Protein AF-A0A3L7P3W9-F1 (afdb_monomer)

Mean predicted aligned error: 15.4 Å

Foldseek 3Di:
DDDDDDDDDDDDDDDDDDPDDPPPPPPDPPPPDDPDCPLPLPQKDWDFDAAPDFTKIFIARPVPRDTDDMDRPDDRPQRQIKDWDWADDPPPSYTWIWIFRNDDDTDIDIDDRVGD

pLDDT: mean 74.89, std 23.62, range [31.09, 97.88]

Nearest PDB structures (foldseek):
  5ffo-assembly1_E  TM=6.316E-01  e=1.809E-01  Homo sapiens
  6msu-assembly1_A  TM=5.742E-01  e=1.120E-01  Homo sapiens
  8xfo-assembly1_A  TM=6.277E-01  e=4.441E-01  Homo sapiens
  5neu-assembly1_A  TM=6.089E-01  e=5.314E-01  Homo sapiens
  4um9-assembly2_A  TM=5.752E-01  e=3.495E-01  Homo sapiens

Secondary structure (DSSP, 8-state):
---------------SS---------------------S----EEEEEPPTTS---EEEEETTT--EEEEE--S-TT--S-EEEEEE-SSSSSS-EEEEEESSSS--EEEE-SS--

Structure (mmCIF, N/CA/C/O backbone):
data_AF-A0A3L7P3W9-F1
#
_entry.id   AF-A0A3L7P3W9-F1
#
loop_
_atom_site.group_PDB
_atom_site.id
_atom_site.type_symbol
_atom_site.label_atom_id
_atom_site.label_alt_id
_atom_site.label_comp_id
_atom_site.label_asym_id
_atom_site.label_entity_id
_atom_site.label_seq_id
_atom_site.pdbx_PDB_ins_code
_atom_site.Cartn_x
_atom_site.Cartn_y
_atom_site.Cartn_z
_atom_site.occupancy
_atom_site.B_iso_or_equiv
_atom_site.auth_seq_id
_atom_site.auth_comp_id
_atom_site.auth_asym_id
_atom_site.auth_atom_id
_atom_site.pdbx_PDB_model_num
ATOM 1 N N . MET A 1 1 ? -33.757 65.147 46.622 1.00 36.03 1 MET A N 1
ATOM 2 C CA . MET A 1 1 ? -32.930 66.225 46.034 1.00 36.03 1 MET A CA 1
ATOM 3 C C . MET A 1 1 ? -31.482 65.942 46.429 1.00 36.03 1 MET A C 1
ATOM 5 O O . MET A 1 1 ? -31.275 65.549 47.567 1.00 36.03 1 MET A O 1
ATOM 9 N N . PHE A 1 2 ? -30.537 65.996 45.485 1.00 36.47 2 PHE A N 1
ATOM 10 C CA . PHE A 1 2 ? -29.104 65.648 45.658 1.00 36.47 2 PHE A CA 1
ATOM 11 C C . PHE A 1 2 ? -28.330 66.753 46.430 1.00 36.47 2 PHE A C 1
ATOM 13 O O . PHE A 1 2 ? -28.942 67.807 46.625 1.00 36.47 2 PHE A O 1
ATOM 20 N N . PRO A 1 3 ? -27.027 66.620 46.811 1.00 49.59 3 PRO A N 1
ATOM 21 C CA . PRO A 1 3 ? -26.007 65.577 46.538 1.00 49.59 3 PRO A CA 1
ATOM 22 C C . PRO A 1 3 ? -25.369 65.036 47.869 1.00 49.59 3 PRO A C 1
ATOM 24 O O . PRO A 1 3 ? -26.129 64.891 48.816 1.00 49.59 3 PRO A O 1
ATOM 27 N N . SER A 1 4 ? -24.090 64.649 48.094 1.00 33.47 4 SER A N 1
ATOM 28 C CA . SER A 1 4 ? -22.827 64.570 47.308 1.00 33.47 4 SER A CA 1
ATOM 29 C C . SER A 1 4 ? -21.752 63.636 47.930 1.00 33.47 4 SER A C 1
ATOM 31 O O . SER A 1 4 ? -21.360 63.854 49.067 1.00 33.47 4 SER A O 1
ATOM 33 N N . LEU A 1 5 ? -21.186 62.738 47.103 1.00 33.78 5 LEU A N 1
ATOM 34 C CA . LEU A 1 5 ? -19.745 62.439 46.868 1.00 33.78 5 LEU A CA 1
ATOM 35 C C . LEU A 1 5 ? -18.707 62.153 48.004 1.00 33.78 5 LEU A C 1
ATOM 37 O O . LEU A 1 5 ? -18.602 62.881 48.980 1.00 33.78 5 LEU A O 1
ATOM 41 N N . ARG A 1 6 ? -17.743 61.268 47.643 1.00 34.25 6 ARG A N 1
ATOM 42 C CA . ARG A 1 6 ? -16.384 60.984 48.215 1.00 34.25 6 ARG A CA 1
ATOM 43 C C . ARG A 1 6 ? -16.361 60.164 49.524 1.00 34.25 6 ARG A C 1
ATOM 45 O O . ARG A 1 6 ? -16.843 60.634 50.534 1.00 34.25 6 ARG A O 1
ATOM 52 N N . GLY A 1 7 ? -15.755 58.981 49.642 1.00 31.09 7 GLY A N 1
ATOM 53 C CA . GLY A 1 7 ? -14.652 58.327 48.929 1.00 31.09 7 GLY A CA 1
ATOM 54 C C . GLY A 1 7 ? -13.877 57.428 49.927 1.00 31.09 7 GLY A C 1
ATOM 55 O O . GLY A 1 7 ? -14.395 57.120 50.994 1.00 31.09 7 GLY A O 1
ATOM 56 N N . LEU A 1 8 ? -12.616 57.118 49.605 1.00 33.81 8 LEU A N 1
ATOM 57 C CA . LEU A 1 8 ? -11.586 56.464 50.439 1.00 33.81 8 LEU A CA 1
ATOM 58 C C . LEU A 1 8 ? -11.595 54.919 50.581 1.00 33.81 8 LEU A C 1
ATOM 60 O O . LEU A 1 8 ? -12.525 54.281 51.057 1.00 33.81 8 LEU A O 1
ATOM 64 N N . TYR A 1 9 ? -10.450 54.368 50.173 1.00 33.66 9 TYR A N 1
ATOM 65 C CA . TYR A 1 9 ? -9.959 52.996 50.271 1.00 33.66 9 TYR A CA 1
ATOM 66 C C . TYR A 1 9 ? -10.176 52.304 51.626 1.00 33.66 9 TYR A C 1
ATOM 68 O O . TYR A 1 9 ? -9.873 52.877 52.670 1.00 33.66 9 TYR A O 1
ATOM 76 N N . ILE A 1 10 ? -10.520 51.012 51.584 1.00 36.00 10 ILE A N 1
ATOM 77 C CA . ILE A 1 10 ? -10.363 50.085 52.714 1.00 36.00 10 ILE A CA 1
ATOM 78 C C . ILE A 1 10 ? -9.235 49.098 52.379 1.00 36.00 10 ILE A C 1
ATOM 80 O O . ILE A 1 10 ? -9.446 48.094 51.705 1.00 36.00 10 ILE A O 1
ATOM 84 N N . TRP A 1 11 ? -8.036 49.404 52.874 1.00 31.30 11 TRP A N 1
ATOM 85 C CA . TRP A 1 11 ? -6.924 48.464 53.030 1.00 31.30 11 TRP A CA 1
ATOM 86 C C . TRP A 1 11 ? -6.496 48.483 54.500 1.00 31.30 11 TRP A C 1
ATOM 88 O O . TRP A 1 11 ? -5.817 49.421 54.907 1.00 31.30 11 TRP A O 1
ATOM 98 N N . ASP A 1 12 ? -6.841 47.454 55.278 1.00 33.59 12 ASP A N 1
ATOM 99 C CA . ASP A 1 12 ? -6.005 47.003 56.402 1.00 33.59 12 ASP A CA 1
ATOM 100 C C . ASP A 1 12 ? -6.347 45.549 56.811 1.00 33.59 12 ASP A C 1
ATOM 102 O O . ASP A 1 12 ? -7.414 45.031 56.483 1.00 33.59 12 ASP A O 1
ATOM 106 N N . ARG A 1 13 ? -5.438 44.916 57.564 1.00 38.00 13 ARG A N 1
ATOM 107 C CA . ARG A 1 13 ? -5.572 43.641 58.301 1.00 38.00 13 ARG A CA 1
ATOM 108 C C . ARG A 1 13 ? -5.754 42.362 57.478 1.00 38.00 13 ARG A C 1
ATOM 110 O O . ARG A 1 13 ? -6.692 41.590 57.660 1.00 38.00 13 ARG A O 1
ATOM 117 N N . ILE A 1 14 ? -4.699 42.020 56.740 1.00 40.56 14 ILE A N 1
ATOM 118 C CA . ILE A 1 14 ? -4.298 40.609 56.616 1.00 40.56 14 ILE A CA 1
ATOM 119 C C . ILE A 1 14 ? -3.830 40.118 58.002 1.00 40.56 14 ILE A C 1
ATOM 121 O O . ILE A 1 14 ? -2.993 40.785 58.606 1.00 40.56 14 ILE A O 1
ATOM 125 N N . LEU A 1 15 ? -4.335 38.963 58.469 1.00 39.66 15 LEU A N 1
ATOM 126 C CA . LEU A 1 15 ? -3.611 37.855 59.146 1.00 39.66 15 LEU A CA 1
ATOM 127 C C . LEU A 1 15 ? -4.522 37.040 60.093 1.00 39.66 15 LEU A C 1
ATOM 129 O O . LEU A 1 15 ? -4.595 37.309 61.289 1.00 39.66 15 LEU A O 1
ATOM 133 N N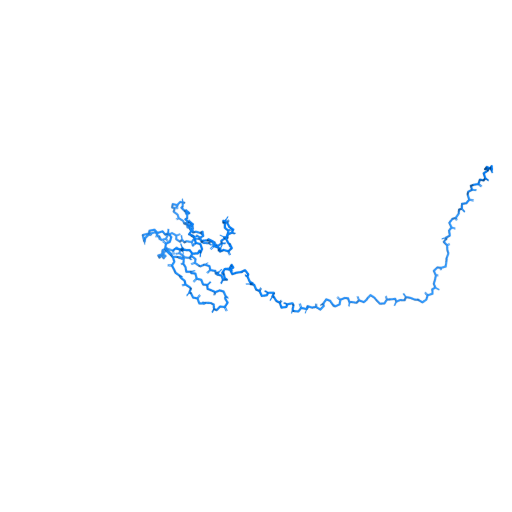 . ALA A 1 16 ? -5.115 35.955 59.584 1.00 36.50 16 ALA A N 1
ATOM 134 C CA . ALA A 1 16 ? -5.549 34.816 60.399 1.00 36.50 16 ALA A CA 1
ATOM 135 C C . ALA A 1 16 ? -5.516 33.510 59.577 1.00 36.50 16 ALA A C 1
ATOM 137 O O . ALA A 1 16 ? -5.921 33.496 58.421 1.00 36.50 16 ALA A O 1
ATOM 138 N N . ALA A 1 17 ? -4.987 32.443 60.190 1.00 44.38 17 ALA A N 1
ATOM 139 C CA . ALA A 1 17 ? -5.043 31.019 59.818 1.00 44.38 17 ALA A CA 1
ATOM 140 C C . ALA A 1 17 ? -5.435 30.625 58.367 1.00 44.38 17 ALA A C 1
ATOM 142 O O . ALA A 1 17 ? -6.613 30.561 58.031 1.00 44.38 17 ALA A O 1
ATOM 143 N N . GLY A 1 18 ? -4.461 30.199 57.543 1.00 40.66 18 GLY A N 1
ATOM 144 C CA . GLY A 1 18 ? -4.794 29.658 56.215 1.00 40.66 18 GLY A CA 1
ATOM 145 C C . GLY A 1 18 ? -3.650 29.242 55.284 1.00 40.66 18 GLY A C 1
ATOM 146 O O . GLY A 1 18 ? -3.729 29.524 54.092 1.00 40.66 18 GLY A O 1
ATOM 147 N N . ARG A 1 19 ? -2.589 28.555 55.751 1.00 50.09 19 ARG A N 1
ATOM 148 C CA . ARG A 1 19 ? -1.622 27.921 54.818 1.00 50.09 19 ARG A CA 1
ATOM 149 C C . ARG A 1 19 ? -2.218 26.655 54.191 1.00 50.09 19 ARG A C 1
ATOM 151 O O . ARG A 1 19 ? -1.842 25.535 54.538 1.00 50.09 19 ARG A O 1
ATOM 158 N N . GLY A 1 20 ? -3.147 26.853 53.257 1.00 41.41 20 GLY A N 1
ATOM 159 C CA . GLY A 1 20 ? -3.620 25.805 52.361 1.00 41.41 20 GLY A CA 1
ATOM 160 C C . GLY A 1 20 ? -2.435 25.210 51.606 1.00 41.41 20 GLY A C 1
ATOM 161 O O . GLY A 1 20 ? -1.752 25.906 50.856 1.00 41.41 20 GLY A O 1
ATOM 162 N N . ARG A 1 21 ? -2.157 23.922 51.830 1.00 43.72 21 ARG A N 1
ATOM 163 C CA . ARG A 1 21 ? -1.216 23.182 50.984 1.00 43.72 21 ARG A CA 1
ATOM 164 C C . ARG A 1 21 ? -1.812 23.155 49.574 1.00 43.72 21 ARG A C 1
ATOM 166 O O . ARG A 1 21 ? -2.988 22.802 49.475 1.00 43.72 21 ARG A O 1
ATOM 173 N N . PRO A 1 22 ? -1.057 23.459 48.502 1.00 46.66 22 PRO A N 1
ATOM 174 C CA . PRO A 1 22 ? -1.533 23.165 47.160 1.00 46.66 22 PRO A CA 1
ATOM 175 C C . PRO A 1 22 ? -1.755 21.654 47.088 1.00 46.66 22 PRO A C 1
ATOM 17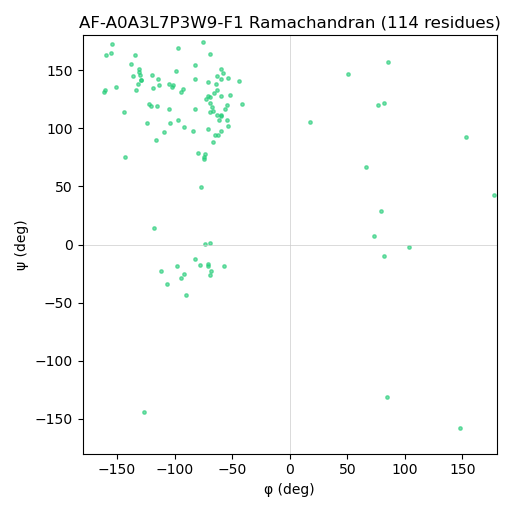7 O O . PRO A 1 22 ? -0.809 20.866 47.196 1.00 46.66 22 PRO A O 1
ATOM 180 N N . SER A 1 23 ? -3.016 21.245 46.987 1.00 54.97 23 SER A N 1
ATOM 181 C CA . SER A 1 23 ? -3.382 19.856 46.763 1.00 54.97 23 SER A CA 1
ATOM 182 C C . SER A 1 23 ? -2.774 19.452 45.429 1.00 54.97 23 SER A C 1
ATOM 184 O O . SER A 1 23 ? -3.231 19.886 44.374 1.00 54.97 23 SER A O 1
ATOM 186 N N . ARG A 1 24 ? -1.710 18.636 45.470 1.00 52.81 24 ARG A N 1
ATOM 187 C CA . ARG A 1 24 ? -1.204 17.971 44.269 1.00 52.81 24 ARG A CA 1
ATOM 188 C C . ARG A 1 24 ? -2.379 17.217 43.667 1.00 52.81 24 ARG A C 1
ATOM 190 O O . ARG A 1 24 ? -2.799 16.199 44.218 1.00 52.81 24 ARG A O 1
ATOM 197 N N . VAL A 1 25 ? -2.889 17.724 42.548 1.00 59.53 25 VAL A N 1
ATOM 198 C CA . VAL A 1 25 ? -3.766 16.968 41.666 1.00 59.53 25 VAL A CA 1
ATOM 199 C C . VAL A 1 25 ? -2.893 15.861 41.099 1.00 59.53 25 VAL A C 1
ATOM 201 O O . VAL A 1 25 ? -2.226 16.018 40.081 1.00 59.53 25 VAL A O 1
ATOM 204 N N . PHE A 1 26 ? -2.840 14.746 41.825 1.00 57.09 26 PHE A N 1
ATOM 205 C CA . PHE A 1 26 ? -2.457 13.477 41.245 1.00 57.09 26 PHE A CA 1
ATOM 206 C C . PHE A 1 26 ? -3.517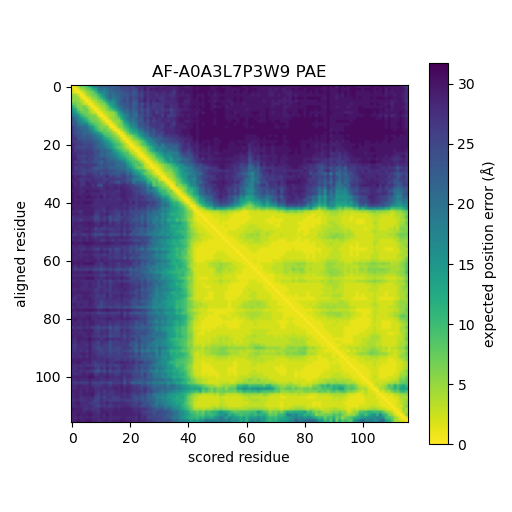 13.182 40.194 1.00 57.09 26 PHE A C 1
ATOM 208 O O . PHE A 1 26 ? -4.586 12.663 40.517 1.00 57.09 26 PHE A O 1
ATOM 215 N N . ALA A 1 27 ? -3.222 13.564 38.951 1.00 58.44 27 ALA A N 1
ATOM 216 C CA . ALA A 1 27 ? -3.888 13.010 37.794 1.00 58.44 27 ALA A CA 1
ATOM 217 C C . ALA A 1 27 ? -3.738 11.494 37.917 1.00 58.44 27 ALA A C 1
ATOM 219 O O . ALA A 1 27 ? -2.654 10.944 37.723 1.00 58.44 27 ALA A O 1
ATOM 220 N N . ARG A 1 28 ? -4.808 10.832 38.358 1.00 55.66 28 ARG A N 1
ATOM 221 C CA . ARG A 1 28 ? -4.904 9.385 38.265 1.00 55.66 28 ARG A CA 1
ATOM 222 C C . ARG A 1 28 ? -5.008 9.104 36.770 1.00 55.66 28 ARG A C 1
ATOM 224 O O . ARG A 1 28 ? -5.975 9.589 36.183 1.00 55.66 28 ARG A O 1
ATOM 231 N N . PRO A 1 29 ? -4.065 8.375 36.149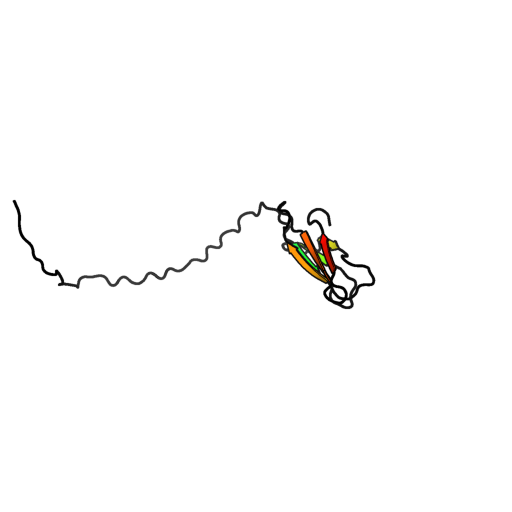 1.00 52.25 29 PRO A N 1
ATOM 232 C CA . PRO A 1 29 ? -4.334 7.791 34.850 1.00 52.25 29 PRO A CA 1
ATOM 233 C C . PRO A 1 29 ? -5.439 6.761 35.081 1.00 52.25 29 PRO A C 1
A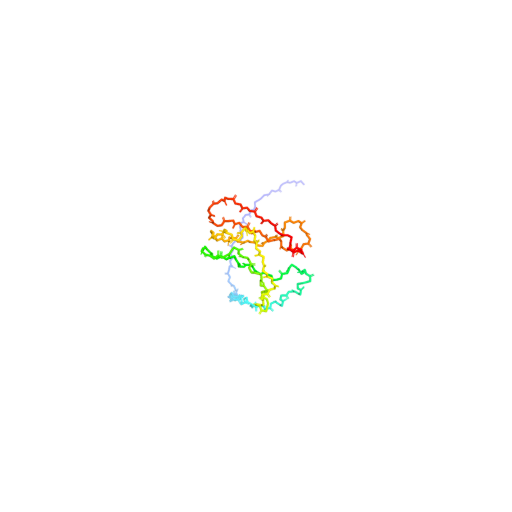TOM 235 O O . PRO A 1 29 ? -5.187 5.646 35.539 1.00 52.25 29 PRO A O 1
ATOM 238 N N . ILE A 1 30 ? -6.685 7.184 34.879 1.00 62.81 30 ILE A N 1
ATOM 239 C CA . ILE A 1 30 ? -7.798 6.255 34.768 1.00 62.81 30 ILE A CA 1
ATOM 240 C C . ILE A 1 30 ? -7.558 5.549 33.442 1.00 62.81 30 ILE A C 1
ATOM 242 O O . ILE A 1 30 ? -7.383 6.191 32.408 1.00 62.81 30 ILE A O 1
ATOM 246 N N . LEU A 1 31 ? -7.446 4.227 33.503 1.00 43.81 31 LEU A N 1
ATOM 247 C CA . LEU A 1 31 ? -7.348 3.411 32.308 1.00 43.81 31 LEU A CA 1
ATOM 248 C C . LEU A 1 31 ? -8.774 3.274 31.776 1.00 43.81 31 LEU A C 1
ATOM 250 O O . LEU A 1 31 ? -9.460 2.291 32.061 1.00 43.81 31 LEU A O 1
ATOM 254 N N . ASP A 1 32 ? -9.235 4.326 31.098 1.00 54.44 32 ASP A N 1
ATOM 255 C CA . ASP A 1 32 ? -10.517 4.319 30.411 1.00 54.44 32 ASP A CA 1
ATOM 256 C C . ASP A 1 32 ? -10.510 3.122 29.461 1.00 54.44 32 ASP A C 1
ATOM 258 O O . ASP A 1 32 ? -9.625 2.978 28.610 1.00 54.44 32 ASP A O 1
ATOM 262 N N . ARG A 1 33 ? -11.462 2.204 29.659 1.00 62.06 33 ARG A N 1
ATOM 263 C CA . ARG A 1 33 ? -11.654 1.094 28.731 1.00 62.06 33 ARG A CA 1
ATOM 264 C C . ARG A 1 33 ? -12.047 1.732 27.406 1.00 62.06 33 ARG A C 1
ATOM 266 O O . ARG A 1 33 ? -13.146 2.272 27.323 1.00 62.06 33 ARG A O 1
ATOM 273 N N . LEU A 1 34 ? -11.151 1.644 26.419 1.00 53.31 34 LEU A N 1
ATOM 274 C CA . LEU A 1 34 ? -11.423 2.009 25.031 1.00 53.31 34 LEU A CA 1
ATOM 275 C C . LEU A 1 34 ? -12.813 1.497 24.658 1.00 53.31 34 LEU A C 1
ATOM 277 O O . LEU A 1 34 ? -13.093 0.304 24.808 1.00 53.31 34 LEU A O 1
ATOM 281 N N . GLU A 1 35 ? -13.682 2.426 24.270 1.00 52.41 35 GLU A N 1
ATOM 282 C CA . GLU A 1 35 ? -15.073 2.119 23.976 1.00 52.41 35 GLU A CA 1
ATOM 283 C C . GLU A 1 35 ? -15.136 1.088 22.847 1.00 52.41 35 GLU A C 1
ATOM 285 O O . GLU A 1 35 ? -14.304 1.089 21.935 1.00 52.41 35 GLU A O 1
ATOM 290 N N . GLU A 1 36 ? -16.091 0.164 22.944 1.00 51.38 36 GLU A N 1
ATOM 291 C CA . GLU A 1 36 ? -16.227 -0.934 21.992 1.00 51.38 36 GLU A CA 1
ATOM 292 C C . GLU A 1 36 ? -16.442 -0.338 20.594 1.00 51.38 36 GLU A C 1
ATOM 294 O O . GLU A 1 36 ? -17.452 0.319 20.338 1.00 51.38 36 GLU A O 1
ATOM 299 N N . ARG A 1 37 ? -15.446 -0.484 19.707 1.00 47.56 37 ARG A N 1
ATOM 300 C CA . ARG A 1 37 ? -15.437 0.156 18.385 1.00 47.56 37 ARG A CA 1
ATOM 301 C C . ARG A 1 37 ? -16.428 -0.535 17.447 1.00 47.56 37 ARG A C 1
ATOM 303 O O . ARG A 1 37 ? -16.052 -1.270 16.542 1.00 47.56 37 ARG A O 1
ATOM 310 N N . LEU A 1 38 ? -17.706 -0.218 17.633 1.00 45.38 38 LEU A N 1
ATOM 311 C CA . LEU A 1 38 ? -18.817 -0.641 16.777 1.00 45.38 38 LEU A CA 1
ATOM 312 C C . LEU A 1 38 ? -18.804 0.021 15.381 1.00 45.38 38 LEU A C 1
ATOM 314 O O . LEU A 1 38 ? -19.681 -0.257 14.570 1.00 45.38 38 LEU A O 1
ATOM 318 N N . SER A 1 39 ? -17.801 0.858 15.084 1.00 45.12 39 SER A N 1
ATOM 319 C CA . SER A 1 39 ? -17.394 1.225 13.723 1.00 45.12 39 SER A CA 1
ATOM 320 C C . SER A 1 39 ? -16.300 0.259 13.237 1.00 45.12 39 SER A C 1
ATOM 322 O O . SER A 1 39 ? -15.126 0.461 13.597 1.00 45.12 39 SER A O 1
ATOM 324 N N . PRO A 1 40 ? -16.634 -0.750 12.405 1.00 48.94 40 PRO A N 1
ATOM 325 C CA . PRO A 1 40 ? -15.678 -1.685 11.822 1.00 48.94 40 PRO A CA 1
ATOM 326 C C . PRO A 1 40 ? -14.910 -1.052 10.650 1.00 48.94 40 PRO A C 1
ATOM 328 O O . PRO A 1 40 ? -14.764 -1.663 9.598 1.00 48.94 40 PRO A O 1
ATOM 331 N N . ALA A 1 41 ? -14.366 0.153 10.856 1.00 52.34 41 ALA A N 1
ATOM 332 C CA . ALA A 1 41 ? -13.216 0.609 10.088 1.00 52.34 41 ALA A CA 1
ATOM 333 C C . ALA A 1 41 ? -12.099 -0.392 10.370 1.00 52.34 41 ALA A C 1
ATOM 335 O O . ALA A 1 41 ? -11.512 -0.377 11.461 1.00 52.34 41 ALA A O 1
ATOM 336 N N . ALA A 1 42 ? -11.945 -1.342 9.445 1.00 56.97 42 ALA A N 1
ATOM 337 C CA . ALA A 1 42 ? -11.201 -2.569 9.659 1.00 56.97 42 ALA A CA 1
ATOM 338 C C . ALA A 1 42 ? -9.812 -2.229 10.199 1.00 56.97 42 ALA A C 1
ATOM 340 O O . ALA A 1 42 ? -9.129 -1.350 9.669 1.00 56.97 42 ALA A O 1
ATOM 341 N N . ASN A 1 43 ? -9.437 -2.878 11.302 1.00 77.62 43 ASN A N 1
ATOM 342 C CA . ASN A 1 43 ? -8.214 -2.586 12.038 1.00 77.62 43 ASN A CA 1
ATOM 343 C C . ASN A 1 43 ? -7.028 -3.145 11.238 1.00 77.62 43 ASN A C 1
ATOM 345 O O . ASN A 1 43 ? -6.513 -4.222 11.512 1.00 77.62 43 ASN A O 1
ATOM 349 N N . LEU A 1 44 ? -6.679 -2.446 10.159 1.00 86.12 44 LEU A N 1
ATOM 350 C CA . LEU A 1 44 ? -5.771 -2.901 9.119 1.00 86.12 44 LEU A CA 1
ATOM 351 C C . LEU A 1 44 ? -4.559 -1.983 9.013 1.00 86.12 44 LEU A C 1
ATOM 353 O O . LEU A 1 44 ? -4.654 -0.761 9.137 1.00 86.12 44 LEU A O 1
ATOM 357 N N . PHE A 1 45 ? -3.419 -2.579 8.688 1.00 92.12 45 PHE A N 1
ATOM 358 C CA . PHE A 1 45 ? -2.267 -1.860 8.164 1.00 92.12 45 PHE A CA 1
ATOM 359 C C . PHE A 1 45 ? -1.734 -2.555 6.910 1.00 92.12 45 PHE A C 1
ATOM 361 O O . PHE A 1 45 ? -1.824 -3.773 6.754 1.00 92.12 45 PHE A O 1
ATOM 368 N N . ALA A 1 46 ? -1.177 -1.760 6.000 1.00 95.12 46 ALA A N 1
ATOM 369 C CA . ALA A 1 46 ? -0.658 -2.226 4.723 1.00 95.12 46 ALA A CA 1
ATOM 370 C C . ALA A 1 46 ? 0.864 -2.049 4.661 1.00 95.12 46 ALA A C 1
ATOM 372 O O . ALA A 1 46 ? 1.390 -1.005 5.050 1.00 95.12 46 ALA A O 1
ATOM 373 N N . ILE A 1 47 ? 1.572 -3.050 4.134 1.00 97.25 47 ILE A N 1
ATOM 374 C CA . ILE A 1 47 ? 3.009 -2.969 3.841 1.00 97.25 47 ILE A CA 1
ATOM 375 C C . ILE A 1 47 ? 3.213 -3.089 2.332 1.00 97.25 47 ILE A C 1
ATOM 377 O O . ILE A 1 47 ? 2.886 -4.115 1.735 1.00 97.25 47 ILE A O 1
ATOM 381 N N . GLY A 1 48 ? 3.786 -2.048 1.728 1.00 97.25 48 GLY A N 1
ATOM 382 C CA . GLY A 1 48 ? 4.221 -2.052 0.333 1.00 97.25 48 GLY A CA 1
ATOM 383 C C . GLY A 1 48 ? 5.594 -2.707 0.154 1.00 97.25 48 GLY A C 1
ATOM 384 O O . GLY A 1 48 ? 6.496 -2.553 0.979 1.00 97.25 48 GLY A O 1
ATOM 385 N N . SER A 1 49 ? 5.764 -3.447 -0.939 1.00 97.88 49 SER A N 1
ATOM 386 C CA . SER A 1 49 ? 7.011 -4.128 -1.294 1.00 97.88 49 SER A CA 1
ATOM 387 C C . SER A 1 49 ? 8.169 -3.144 -1.556 1.00 97.88 49 SER A C 1
ATOM 389 O O . SER A 1 49 ? 7.965 -2.164 -2.285 1.00 97.88 49 SER A O 1
ATOM 391 N N . PRO A 1 50 ? 9.398 -3.423 -1.080 1.00 97.25 50 PRO A N 1
ATOM 392 C CA . PRO A 1 50 ? 10.566 -2.589 -1.356 1.00 97.25 50 PRO A CA 1
ATOM 393 C C . PRO A 1 50 ? 11.010 -2.673 -2.826 1.00 97.25 50 PRO A C 1
ATOM 395 O O . PRO A 1 50 ? 10.661 -3.601 -3.559 1.00 97.25 50 PRO A O 1
ATOM 398 N N . ALA A 1 51 ? 11.833 -1.712 -3.254 1.00 96.62 51 ALA A N 1
ATOM 399 C CA . ALA A 1 51 ? 12.448 -1.738 -4.579 1.00 96.62 51 ALA A CA 1
ATOM 400 C C . ALA A 1 51 ? 13.294 -3.012 -4.798 1.00 96.62 51 ALA A C 1
ATOM 402 O O . ALA A 1 51 ? 13.866 -3.573 -3.863 1.00 96.62 51 ALA A O 1
ATOM 403 N N . GLY A 1 52 ? 13.349 -3.485 -6.043 1.00 96.31 52 GLY A N 1
ATOM 404 C CA . GLY A 1 52 ? 13.958 -4.762 -6.430 1.00 96.31 52 GLY A CA 1
ATOM 405 C C . GLY A 1 52 ? 13.068 -5.996 -6.216 1.00 96.31 52 GLY A C 1
ATOM 406 O O . GLY A 1 52 ? 13.411 -7.066 -6.711 1.00 96.31 52 GLY A O 1
ATOM 407 N N . SER A 1 53 ? 11.924 -5.862 -5.535 1.00 96.31 53 SER A N 1
ATOM 408 C CA . SER A 1 53 ? 10.940 -6.943 -5.351 1.00 96.31 53 SER A CA 1
ATOM 409 C C . SER A 1 53 ? 9.794 -6.869 -6.367 1.00 96.31 53 SER A C 1
ATOM 411 O O . SER A 1 53 ? 9.629 -5.870 -7.066 1.00 96.31 53 SER A O 1
ATOM 413 N N . ALA A 1 54 ? 8.975 -7.925 -6.434 1.00 96.50 54 ALA A N 1
ATOM 414 C CA . ALA A 1 54 ? 7.687 -7.873 -7.128 1.00 96.50 54 ALA A CA 1
ATOM 415 C C . ALA A 1 54 ? 6.747 -6.854 -6.442 1.00 96.50 54 ALA A C 1
ATOM 417 O O . ALA A 1 54 ? 6.784 -6.757 -5.214 1.00 96.50 54 ALA A O 1
ATOM 418 N N . PRO A 1 55 ? 5.896 -6.129 -7.194 1.00 97.00 55 PRO A N 1
ATOM 419 C CA . PRO A 1 55 ? 5.155 -4.989 -6.667 1.00 97.00 55 PRO A CA 1
ATOM 420 C C . PRO A 1 55 ? 3.885 -5.456 -5.961 1.00 97.00 55 PRO A C 1
ATOM 422 O O . PRO A 1 55 ? 2.876 -5.745 -6.604 1.00 97.00 55 PRO A O 1
ATOM 425 N N . LEU A 1 56 ? 3.955 -5.567 -4.640 1.00 97.56 56 LEU A N 1
ATOM 426 C CA . LEU A 1 56 ? 2.920 -6.171 -3.804 1.00 97.56 56 LEU A CA 1
AT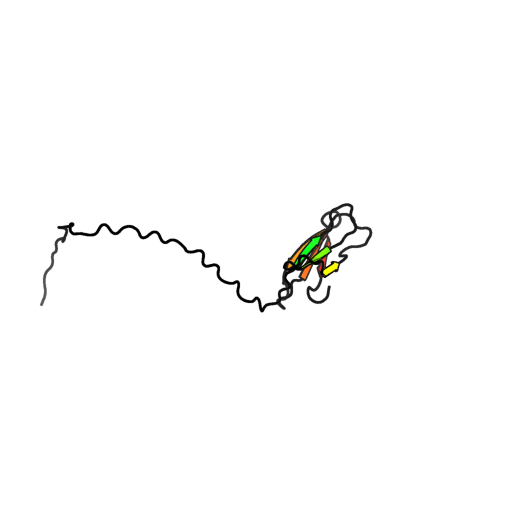OM 427 C C . LEU A 1 56 ? 2.577 -5.264 -2.623 1.00 97.56 56 LEU A C 1
ATOM 429 O O . LEU A 1 56 ? 3.428 -4.527 -2.123 1.00 97.56 56 LEU A O 1
ATOM 433 N N . ILE A 1 57 ? 1.334 -5.356 -2.165 1.00 97.44 57 ILE A N 1
ATOM 434 C CA . ILE A 1 57 ? 0.863 -4.810 -0.894 1.00 97.44 57 ILE A CA 1
ATOM 435 C C . ILE A 1 57 ? 0.327 -5.989 -0.091 1.00 97.44 57 ILE A C 1
ATOM 437 O O . ILE A 1 57 ? -0.609 -6.643 -0.540 1.00 97.44 57 ILE A O 1
ATOM 441 N N . SER A 1 58 ? 0.904 -6.268 1.076 1.00 96.00 58 SER A N 1
ATOM 442 C CA . SER A 1 58 ? 0.311 -7.204 2.040 1.00 96.00 58 SER A CA 1
ATOM 443 C C . SER A 1 58 ? -0.516 -6.427 3.057 1.00 96.00 58 SER A C 1
ATOM 445 O O . SER A 1 58 ? -0.025 -5.442 3.617 1.00 96.00 58 SER A O 1
ATOM 447 N N . LEU A 1 59 ? -1.746 -6.879 3.299 1.00 94.19 59 LEU A N 1
ATOM 448 C CA . LEU A 1 59 ? -2.648 -6.318 4.303 1.00 94.19 59 LEU A CA 1
ATOM 449 C C . LEU A 1 59 ? -2.656 -7.194 5.552 1.00 94.19 59 LEU A C 1
ATOM 451 O O . LEU A 1 59 ? -2.711 -8.420 5.448 1.00 94.19 59 LEU A O 1
ATOM 455 N N . PHE A 1 60 ? -2.624 -6.565 6.721 1.00 93.44 60 PHE A N 1
ATOM 456 C CA . PHE A 1 60 ? -2.545 -7.235 8.014 1.00 93.44 60 PHE A CA 1
ATOM 457 C C . PHE A 1 60 ? -3.585 -6.689 8.984 1.00 93.44 60 PHE A C 1
ATOM 459 O O . PHE A 1 60 ? -3.754 -5.477 9.093 1.00 93.44 60 PHE A O 1
ATOM 466 N N . ASP A 1 61 ? -4.216 -7.593 9.723 1.00 89.75 61 ASP A N 1
ATOM 467 C CA . ASP A 1 61 ? -5.043 -7.289 10.886 1.00 89.75 61 ASP A CA 1
ATOM 468 C C . ASP A 1 61 ? -4.145 -6.819 12.049 1.00 89.75 61 ASP A C 1
ATOM 470 O O . ASP A 1 61 ? -3.152 -7.471 12.384 1.00 89.75 61 ASP A O 1
ATOM 474 N N . SER A 1 62 ? -4.450 -5.666 12.649 1.00 87.38 62 SER A N 1
ATOM 475 C CA . SER A 1 62 ? -3.621 -5.031 13.685 1.00 87.38 62 SER A CA 1
ATOM 476 C C . SER A 1 62 ? -3.757 -5.661 15.065 1.00 87.38 62 SER A C 1
ATOM 478 O O . SER A 1 62 ? -2.898 -5.437 15.919 1.00 87.38 62 SER A O 1
ATOM 480 N N . ASP A 1 63 ? -4.817 -6.432 15.289 1.00 87.75 63 ASP A N 1
ATOM 481 C CA . ASP A 1 63 ? -5.189 -6.943 16.609 1.00 87.75 63 ASP A CA 1
ATOM 482 C C . ASP A 1 63 ? -4.613 -8.353 16.824 1.00 87.75 63 ASP A C 1
ATOM 484 O O . ASP A 1 63 ? -4.279 -8.745 17.944 1.00 87.75 63 ASP A O 1
ATOM 488 N N . THR A 1 64 ? -4.430 -9.095 15.729 1.00 90.94 64 THR A N 1
ATOM 489 C CA . THR A 1 64 ? -3.852 -10.445 15.669 1.00 90.94 64 THR A CA 1
ATOM 490 C C . THR A 1 64 ? -2.483 -10.498 14.984 1.00 90.94 64 THR A C 1
ATOM 492 O O . THR A 1 64 ? -1.727 -11.444 15.211 1.00 90.94 64 THR A O 1
ATOM 495 N N . GLY A 1 65 ? -2.154 -9.522 14.130 1.00 90.19 65 GLY A N 1
ATOM 496 C CA . GLY A 1 65 ? -0.975 -9.552 13.257 1.00 90.19 65 GLY A CA 1
ATOM 497 C C . GLY A 1 65 ? -1.089 -10.522 12.072 1.00 90.19 65 GLY A C 1
ATOM 498 O O . GLY A 1 65 ? -0.099 -10.741 11.370 1.00 90.19 65 GLY A O 1
ATOM 499 N N . ALA A 1 66 ? -2.257 -11.134 11.845 1.00 92.50 66 ALA A N 1
ATOM 500 C CA . ALA A 1 66 ? -2.471 -12.056 10.734 1.00 92.50 66 ALA A CA 1
ATOM 501 C C . ALA A 1 66 ? -2.496 -11.309 9.392 1.00 92.50 66 ALA A C 1
ATOM 503 O O . ALA A 1 66 ? -3.093 -10.239 9.280 1.00 92.50 66 ALA A O 1
ATOM 504 N N . GLN A 1 67 ? -1.886 -11.886 8.351 1.00 93.94 67 GLN A N 1
ATOM 505 C CA . GLN A 1 67 ? -2.060 -11.366 6.996 1.00 93.94 67 GLN A CA 1
ATOM 506 C C . GLN A 1 67 ? -3.469 -11.720 6.503 1.00 93.94 67 GLN A C 1
ATOM 508 O O . GLN A 1 67 ? -3.844 -12.892 6.502 1.00 93.94 67 GLN A O 1
ATOM 513 N N . VAL A 1 68 ? -4.223 -10.705 6.086 1.00 92.00 68 VAL A N 1
ATOM 514 C CA . VAL A 1 68 ? -5.602 -10.828 5.594 1.00 92.00 68 VAL A CA 1
ATOM 515 C C . VAL A 1 68 ? -5.618 -11.045 4.081 1.00 92.00 68 VAL A C 1
ATOM 517 O O . VAL A 1 68 ? -6.336 -11.918 3.606 1.00 92.00 68 VAL A O 1
ATOM 520 N N . ASP A 1 69 ? -4.802 -10.293 3.330 1.00 92.12 69 ASP A N 1
ATOM 521 C CA . ASP A 1 69 ? -4.804 -10.322 1.860 1.00 92.12 69 ASP A CA 1
ATOM 522 C C . ASP A 1 69 ? -3.451 -9.896 1.233 1.00 92.12 69 ASP A C 1
ATOM 524 O O . ASP A 1 69 ? -2.522 -9.473 1.940 1.00 92.12 69 ASP A O 1
ATOM 528 N N . GLN A 1 70 ? -3.303 -10.034 -0.093 1.00 94.69 70 GLN A N 1
ATOM 529 C CA . GLN A 1 70 ? -2.182 -9.516 -0.880 1.00 94.69 70 GLN A CA 1
ATOM 530 C C . GLN A 1 70 ? -2.582 -9.012 -2.280 1.00 94.69 70 GLN A C 1
ATOM 532 O O . GLN A 1 70 ? -2.843 -9.794 -3.194 1.00 94.69 70 GLN A O 1
ATOM 537 N N . ILE A 1 71 ? -2.448 -7.702 -2.492 1.00 94.69 71 ILE A N 1
ATOM 538 C CA . ILE A 1 71 ? -2.788 -7.010 -3.744 1.00 94.69 71 ILE A CA 1
ATOM 539 C C . ILE A 1 71 ? -1.529 -6.766 -4.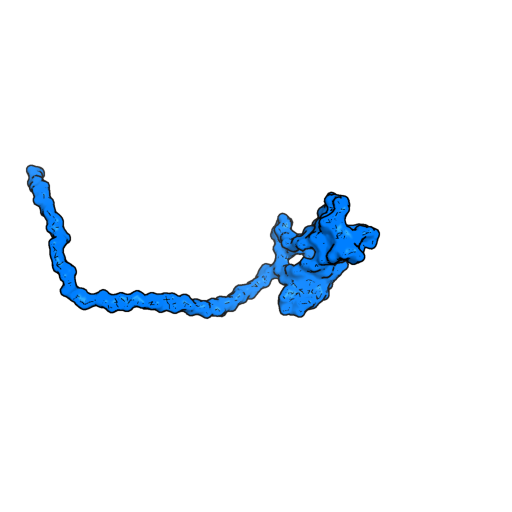589 1.00 94.69 71 ILE A C 1
ATOM 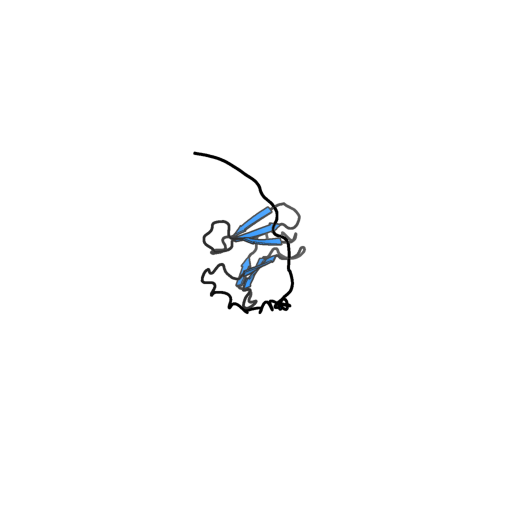541 O O . ILE A 1 71 ? -0.431 -6.547 -4.068 1.00 94.69 71 ILE A O 1
ATOM 545 N N . ARG A 1 72 ? -1.682 -6.754 -5.919 1.00 95.94 72 ARG A N 1
ATOM 546 C CA . ARG A 1 72 ? -0.627 -6.408 -6.887 1.00 95.94 72 ARG A CA 1
ATOM 547 C C . ARG A 1 72 ? -1.005 -5.137 -7.672 1.00 95.94 72 ARG A C 1
ATOM 549 O O . ARG A 1 72 ? -1.593 -5.256 -8.745 1.00 95.94 72 ARG A O 1
ATOM 556 N N . PRO A 1 73 ? -0.649 -3.927 -7.198 1.00 95.31 73 PRO A N 1
ATOM 557 C CA . PRO A 1 73 ? -1.102 -2.673 -7.813 1.00 95.31 73 PRO A CA 1
ATOM 558 C C . PRO A 1 73 ? -0.482 -2.352 -9.183 1.00 95.31 73 PRO A C 1
ATOM 560 O O . PRO A 1 73 ? -0.993 -1.496 -9.902 1.00 95.31 73 PRO A O 1
ATOM 563 N N . PHE A 1 74 ? 0.622 -3.006 -9.560 1.00 96.00 74 PHE A N 1
ATOM 564 C CA . PHE A 1 74 ? 1.366 -2.705 -10.787 1.00 96.00 74 PHE A CA 1
ATOM 565 C C . PHE A 1 74 ? 1.743 -3.969 -11.573 1.00 96.00 74 PHE A C 1
ATOM 567 O O . PHE A 1 74 ? 1.730 -5.086 -11.056 1.00 96.00 74 PHE A O 1
ATOM 574 N N . GLN A 1 75 ? 2.105 -3.786 -12.846 1.00 95.38 75 GLN A N 1
ATOM 575 C CA . GLN A 1 75 ? 2.503 -4.875 -13.745 1.00 95.38 75 GLN A CA 1
ATOM 576 C C . GLN A 1 75 ? 3.639 -5.728 -13.136 1.00 95.38 75 GLN A C 1
ATOM 578 O O . GLN A 1 75 ? 4.540 -5.162 -12.521 1.00 95.38 75 GLN A O 1
ATOM 583 N N . PRO A 1 76 ? 3.674 -7.065 -13.337 1.00 95.38 76 PRO A N 1
ATOM 584 C CA . PRO A 1 76 ? 4.683 -7.940 -12.721 1.00 95.38 76 PRO A CA 1
ATOM 585 C C . PRO A 1 76 ? 6.154 -7.598 -13.015 1.00 95.38 76 PRO A C 1
ATOM 587 O O . PRO A 1 76 ? 7.031 -8.056 -12.290 1.00 95.38 76 PRO A O 1
ATOM 590 N N . SER A 1 77 ? 6.422 -6.817 -14.063 1.00 95.56 77 SER A N 1
ATOM 591 C CA . SER A 1 77 ? 7.742 -6.303 -14.448 1.00 95.56 77 SER A CA 1
ATOM 592 C C . SER A 1 77 ? 8.181 -5.042 -13.689 1.00 95.56 77 SER A C 1
ATOM 594 O O . SER A 1 77 ? 9.346 -4.658 -13.790 1.00 95.56 77 SER A O 1
ATOM 596 N N . TYR A 1 78 ? 7.289 -4.373 -12.952 1.00 95.94 78 TYR A N 1
ATOM 597 C CA . TYR A 1 78 ? 7.620 -3.169 -12.193 1.00 95.94 78 TYR A CA 1
ATOM 598 C C . TYR A 1 78 ? 8.259 -3.529 -10.846 1.00 95.94 78 TYR A C 1
ATOM 600 O O . TYR A 1 78 ? 7.621 -4.122 -9.984 1.00 95.94 78 TYR A O 1
ATOM 608 N N . THR A 1 79 ? 9.514 -3.127 -10.648 1.00 96.19 79 THR A N 1
ATOM 609 C CA . THR A 1 79 ? 10.303 -3.410 -9.434 1.00 96.19 79 THR A CA 1
ATOM 610 C C . THR A 1 79 ? 10.722 -2.143 -8.681 1.00 96.19 79 THR A C 1
ATOM 612 O O . THR A 1 79 ? 11.583 -2.192 -7.805 1.00 96.19 79 THR A O 1
ATOM 615 N N . GLY A 1 80 ? 10.123 -0.988 -8.991 1.00 95.94 80 GLY A N 1
ATOM 616 C CA . GLY A 1 80 ? 10.512 0.313 -8.425 1.00 95.94 80 GLY A CA 1
ATOM 617 C C . GLY A 1 80 ? 10.108 0.551 -6.962 1.00 95.94 80 GLY A C 1
ATOM 618 O O . GLY A 1 80 ? 10.394 1.621 -6.428 1.00 95.94 80 GLY A O 1
ATOM 619 N N . GLY A 1 81 ? 9.458 -0.424 -6.318 1.00 96.31 81 GLY A N 1
ATOM 620 C CA . GLY A 1 81 ? 8.904 -0.322 -4.965 1.00 96.31 81 GLY A CA 1
ATOM 621 C C . GLY A 1 81 ? 7.499 0.291 -4.933 1.00 96.31 81 GLY A C 1
ATOM 622 O O . GLY A 1 81 ? 7.091 1.005 -5.858 1.00 96.31 81 GLY A O 1
ATOM 623 N N . VAL A 1 82 ? 6.752 -0.004 -3.869 1.00 97.69 82 VAL A N 1
ATOM 624 C CA . VAL A 1 82 ? 5.369 0.453 -3.664 1.00 97.69 82 VAL A CA 1
ATOM 625 C C . VAL A 1 82 ? 5.280 1.241 -2.362 1.00 97.69 82 VAL A C 1
ATOM 627 O O . VAL A 1 82 ? 5.552 0.701 -1.293 1.00 97.69 82 VAL A O 1
ATOM 630 N N . ASN A 1 83 ? 4.849 2.497 -2.453 1.00 97.25 83 ASN A N 1
ATOM 631 C CA . ASN A 1 83 ? 4.405 3.271 -1.297 1.00 97.25 83 ASN A CA 1
ATOM 632 C C . ASN A 1 83 ? 2.887 3.088 -1.160 1.00 97.25 83 ASN A C 1
ATOM 634 O O . ASN A 1 83 ? 2.168 3.193 -2.157 1.00 97.25 83 ASN A O 1
ATOM 638 N N . VAL A 1 84 ? 2.400 2.831 0.054 1.00 96.75 84 VAL A N 1
ATOM 639 C CA . VAL A 1 84 ? 0.975 2.601 0.340 1.00 96.75 84 VAL A CA 1
ATOM 640 C C . VAL A 1 84 ? 0.506 3.459 1.512 1.00 96.75 84 VAL A C 1
ATOM 642 O O . VAL A 1 84 ? 1.260 3.687 2.457 1.00 96.75 84 VAL A O 1
ATOM 645 N N . THR A 1 85 ? -0.743 3.914 1.459 1.00 94.56 85 THR A N 1
ATOM 646 C CA . THR A 1 85 ? -1.487 4.419 2.619 1.00 94.56 85 THR A CA 1
ATOM 647 C C . THR A 1 85 ? -2.921 3.898 2.575 1.00 94.56 85 THR A C 1
ATOM 649 O O . THR A 1 85 ? -3.428 3.576 1.502 1.00 94.56 85 THR A O 1
ATOM 652 N N . LEU A 1 86 ? -3.560 3.823 3.740 1.00 92.62 86 LEU A N 1
ATOM 653 C CA . LEU A 1 86 ? -4.982 3.522 3.883 1.00 92.62 86 LEU A CA 1
ATOM 654 C C . LEU A 1 86 ? -5.734 4.811 4.233 1.00 92.62 86 LEU A C 1
ATOM 656 O O . LEU A 1 86 ? -5.226 5.598 5.038 1.00 92.62 86 LEU A O 1
ATOM 660 N N . ALA A 1 87 ? -6.898 5.044 3.630 1.00 89.88 87 ALA A N 1
ATOM 661 C CA . ALA A 1 87 ? -7.774 6.168 3.965 1.00 89.88 87 ALA A CA 1
ATOM 662 C C . ALA A 1 87 ? -9.204 5.921 3.470 1.00 89.88 87 ALA A C 1
ATOM 664 O O . ALA A 1 87 ? -9.388 5.587 2.310 1.00 89.88 87 ALA A O 1
ATOM 665 N N . ASP A 1 88 ? -10.188 6.169 4.331 1.00 89.69 88 ASP A N 1
ATOM 666 C CA . ASP A 1 88 ? -11.596 6.342 3.953 1.00 89.69 88 ASP A CA 1
ATOM 667 C C . ASP A 1 88 ? -11.731 7.644 3.128 1.00 89.69 88 ASP A C 1
ATOM 669 O O . ASP A 1 88 ? -11.434 8.740 3.632 1.00 89.69 88 ASP A O 1
ATOM 673 N N . LEU A 1 89 ? -12.097 7.527 1.847 1.00 90.25 89 LEU A N 1
ATOM 674 C CA . LEU A 1 89 ? -12.289 8.647 0.918 1.00 90.25 89 LEU A CA 1
ATOM 675 C C . LEU A 1 89 ? -13.771 8.912 0.619 1.00 90.25 89 LEU A C 1
ATOM 677 O O . LEU A 1 89 ? -14.135 10.078 0.410 1.00 90.25 89 LEU A O 1
ATOM 681 N N . ASP A 1 90 ? -14.608 7.870 0.570 1.00 88.94 90 ASP A N 1
ATOM 682 C CA . ASP A 1 90 ? -16.022 7.961 0.166 1.00 88.94 90 ASP A CA 1
AT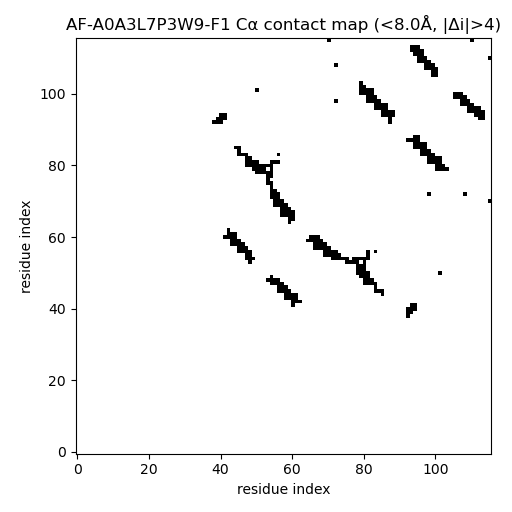OM 683 C C . ASP A 1 90 ? -17.028 8.050 1.336 1.00 88.94 90 ASP A C 1
ATOM 685 O O . ASP A 1 90 ? -18.110 8.630 1.163 1.00 88.94 90 ASP A O 1
ATOM 689 N N . ARG A 1 91 ? -16.601 7.657 2.546 1.00 88.50 91 ARG A N 1
ATOM 690 C CA . ARG A 1 91 ? -17.322 7.671 3.833 1.00 88.50 91 ARG A CA 1
ATOM 691 C C . ARG A 1 91 ? -18.319 6.537 4.072 1.00 88.50 91 ARG A C 1
ATOM 693 O O . ARG A 1 91 ? -19.257 6.736 4.854 1.00 88.50 91 ARG A O 1
ATOM 700 N N . ASP A 1 92 ? -18.119 5.355 3.489 1.00 83.75 92 ASP A N 1
ATOM 701 C CA . ASP A 1 92 ? -18.798 4.128 3.948 1.00 83.75 92 ASP A CA 1
ATOM 702 C C . ASP A 1 92 ? -18.300 3.651 5.338 1.00 83.75 92 ASP A C 1
ATOM 704 O O . ASP A 1 92 ? -19.064 3.051 6.101 1.00 83.75 92 ASP A O 1
ATOM 708 N N . GLY A 1 93 ? -17.058 3.995 5.705 1.00 83.75 93 GLY A N 1
ATOM 709 C CA . GLY A 1 93 ? -16.384 3.621 6.953 1.00 83.75 93 GLY A CA 1
ATOM 710 C C . GLY A 1 93 ? -15.334 2.509 6.810 1.00 83.75 93 GLY A C 1
ATOM 711 O O . GLY A 1 93 ? -14.673 2.177 7.797 1.00 83.75 93 GLY A O 1
ATOM 712 N N . SER A 1 94 ? -15.159 1.959 5.611 1.00 85.62 94 SER A N 1
ATOM 713 C CA . SER A 1 94 ? -14.034 1.136 5.162 1.00 85.62 94 SER A CA 1
ATOM 714 C C . SER A 1 94 ? -12.863 2.042 4.726 1.00 85.62 94 SER A C 1
ATOM 716 O O . SER A 1 94 ? -13.082 3.201 4.384 1.00 85.62 94 SER A O 1
ATOM 718 N N . PRO A 1 95 ? -11.596 1.579 4.767 1.00 87.69 95 PRO A N 1
ATOM 719 C CA . PRO A 1 95 ? -10.470 2.371 4.273 1.00 87.69 95 PRO A CA 1
ATOM 720 C C . PRO A 1 95 ? -9.932 1.881 2.916 1.00 87.69 95 PRO A C 1
ATOM 722 O O . PRO A 1 95 ? -9.338 0.803 2.829 1.00 87.69 95 PRO A O 1
ATOM 725 N N . GLU A 1 96 ? -10.032 2.715 1.880 1.00 91.69 96 GLU A N 1
ATOM 726 C CA . GLU A 1 96 ? -9.438 2.471 0.560 1.00 91.69 96 GLU A CA 1
ATOM 727 C C . GLU A 1 96 ? -7.915 2.327 0.624 1.00 91.69 96 GLU A C 1
ATOM 729 O O . GLU A 1 96 ? -7.211 2.941 1.438 1.00 91.69 96 GLU A O 1
ATOM 734 N N . ILE A 1 97 ? -7.388 1.546 -0.318 1.00 94.31 97 ILE A N 1
ATOM 735 C CA . ILE A 1 97 ? -5.973 1.193 -0.395 1.00 94.31 97 ILE A CA 1
ATOM 736 C C . ILE A 1 97 ? -5.331 2.020 -1.507 1.00 94.31 97 ILE A C 1
ATOM 738 O O . ILE A 1 97 ? -5.512 1.752 -2.697 1.00 94.31 97 ILE A O 1
ATOM 742 N N . ILE A 1 98 ? -4.565 3.040 -1.123 1.00 95.94 98 ILE A N 1
ATOM 743 C CA . ILE A 1 98 ? -3.941 3.988 -2.051 1.00 95.94 98 ILE A CA 1
ATOM 744 C C . ILE A 1 98 ? -2.498 3.551 -2.310 1.00 95.94 98 ILE A C 1
ATOM 746 O O . ILE A 1 98 ? -1.619 3.702 -1.458 1.00 95.94 98 ILE A O 1
ATOM 750 N N . ALA A 1 99 ? -2.248 3.020 -3.504 1.00 97.06 99 ALA A N 1
ATOM 751 C CA . ALA A 1 99 ? -0.958 2.514 -3.955 1.00 97.06 99 ALA A CA 1
ATOM 752 C C . ALA A 1 99 ? -0.261 3.510 -4.891 1.00 97.06 99 ALA A C 1
ATOM 754 O O . ALA A 1 99 ? -0.867 4.020 -5.831 1.00 97.06 99 ALA A O 1
ATOM 755 N N . SER A 1 100 ? 1.038 3.747 -4.703 1.00 97.56 100 SER A N 1
ATOM 756 C CA . SER A 1 100 ? 1.832 4.620 -5.578 1.00 97.56 100 SER A CA 1
ATOM 757 C C . SER A 1 100 ? 3.199 4.030 -5.921 1.00 97.56 100 SER A C 1
ATOM 759 O O . SER A 1 100 ? 3.834 3.336 -5.118 1.00 97.56 100 SER A O 1
ATOM 761 N N . ALA A 1 101 ? 3.648 4.293 -7.148 1.00 97.06 101 ALA A N 1
ATOM 762 C CA . ALA A 1 101 ? 4.958 3.881 -7.634 1.00 97.06 101 ALA A CA 1
ATOM 763 C C . ALA A 1 101 ? 6.059 4.675 -6.909 1.00 97.06 101 ALA A C 1
ATOM 765 O O . ALA A 1 101 ? 6.160 5.891 -7.068 1.00 97.06 101 ALA A O 1
ATOM 766 N N . ALA A 1 102 ? 6.888 3.999 -6.106 1.00 94.81 102 ALA A N 1
ATOM 767 C CA . ALA A 1 102 ? 7.942 4.655 -5.329 1.00 94.81 102 ALA A CA 1
ATOM 768 C C . ALA A 1 102 ? 9.115 5.173 -6.189 1.00 94.81 102 ALA A C 1
ATOM 770 O O . ALA A 1 102 ? 9.875 6.029 -5.735 1.00 94.81 102 ALA A O 1
ATOM 771 N N . SER A 1 103 ? 9.272 4.684 -7.425 1.00 94.31 103 SER A N 1
ATOM 772 C CA . SER A 1 103 ? 10.237 5.207 -8.399 1.00 94.31 103 SER A CA 1
ATOM 773 C C . SER A 1 103 ? 9.820 4.903 -9.846 1.00 94.31 103 SER A C 1
ATOM 775 O O . SER A 1 103 ? 8.967 4.058 -10.098 1.00 94.31 103 SER A O 1
ATOM 777 N N . GLY A 1 104 ? 10.426 5.586 -10.823 1.00 89.12 104 GLY A N 1
ATOM 778 C CA . GLY A 1 104 ? 10.101 5.411 -12.243 1.00 89.12 104 GLY A CA 1
ATOM 779 C C . GLY A 1 104 ? 8.899 6.254 -12.681 1.00 89.12 104 GLY A C 1
ATOM 780 O O . GLY A 1 104 ? 8.871 7.459 -12.441 1.00 89.12 104 GLY A O 1
ATOM 781 N N . SER A 1 105 ? 7.934 5.640 -13.370 1.00 80.94 105 SER A N 1
ATOM 782 C CA . SER A 1 105 ? 6.740 6.335 -13.871 1.00 80.94 105 SER A CA 1
ATOM 783 C C . SER A 1 105 ? 5.813 6.751 -12.719 1.00 80.94 105 SER A C 1
ATOM 785 O O . SER A 1 105 ? 5.415 5.879 -11.945 1.00 80.94 105 SER A O 1
ATOM 787 N N . PRO A 1 106 ? 5.405 8.031 -12.612 1.00 86.62 106 PRO A N 1
ATOM 788 C CA . PRO A 1 106 ? 4.492 8.479 -11.565 1.00 86.62 106 PRO A CA 1
ATOM 789 C C . PRO A 1 106 ? 3.083 7.933 -11.829 1.00 86.62 106 PRO A C 1
ATOM 791 O O . PRO A 1 106 ? 2.341 8.466 -12.652 1.00 86.62 106 PRO A O 1
ATOM 794 N N . ASN A 1 107 ? 2.730 6.850 -11.138 1.00 94.88 107 ASN A N 1
ATOM 795 C CA . ASN A 1 107 ? 1.418 6.216 -11.210 1.00 94.88 107 ASN A CA 1
ATOM 796 C C . ASN A 1 107 ? 0.851 6.004 -9.800 1.00 94.88 107 ASN A C 1
ATOM 798 O O . ASN A 1 107 ? 1.591 5.652 -8.875 1.00 94.88 107 ASN A O 1
ATOM 802 N N . VAL A 1 108 ? -0.459 6.204 -9.660 1.00 96.06 108 VAL A N 1
ATOM 803 C CA . VAL A 1 108 ? -1.222 6.031 -8.420 1.00 96.06 108 VAL A CA 1
ATOM 804 C C . VAL A 1 108 ? -2.487 5.248 -8.754 1.00 96.06 108 VAL A C 1
ATOM 806 O O . VAL A 1 108 ? -3.163 5.561 -9.732 1.00 96.06 108 VAL A O 1
ATOM 809 N N . VAL A 1 109 ? -2.795 4.233 -7.952 1.00 95.12 109 VAL A N 1
ATOM 810 C CA . VAL A 1 109 ? -3.984 3.384 -8.086 1.00 95.12 109 VAL A CA 1
ATOM 811 C C . VAL A 1 109 ? -4.677 3.331 -6.727 1.00 95.12 109 VAL A C 1
ATOM 813 O O . VAL A 1 109 ? -4.005 3.289 -5.698 1.00 95.12 109 VAL A O 1
ATOM 816 N N . VAL A 1 110 ? -6.006 3.352 -6.725 1.00 94.94 110 VAL A N 1
ATOM 817 C CA . VAL A 1 110 ? -6.835 3.230 -5.520 1.00 94.94 110 VAL A CA 1
ATOM 818 C C . VAL A 1 110 ? -7.695 1.982 -5.669 1.00 94.94 110 VAL A C 1
ATOM 820 O O . VAL A 1 110 ? -8.255 1.764 -6.744 1.00 94.94 110 VAL A O 1
ATOM 823 N N . PHE A 1 111 ? -7.774 1.179 -4.611 1.00 92.06 111 PHE A N 1
ATOM 824 C CA . PHE A 1 111 ? -8.629 -0.005 -4.517 1.00 92.06 111 PHE A CA 1
ATOM 825 C C . PHE A 1 111 ? -9.695 0.225 -3.444 1.00 92.06 111 PHE A C 1
ATOM 827 O O . PHE A 1 111 ? -9.400 0.835 -2.413 1.00 92.06 111 PHE A O 1
ATOM 834 N N . ASP A 1 112 ? -10.908 -0.260 -3.708 1.00 87.19 112 ASP A N 1
ATOM 835 C CA . ASP A 1 112 ? -12.032 -0.289 -2.767 1.00 87.19 112 ASP A CA 1
ATOM 836 C C . ASP A 1 112 ? -11.635 -1.112 -1.525 1.00 87.19 112 ASP A C 1
ATOM 838 O O . ASP A 1 112 ? -11.142 -2.234 -1.653 1.00 87.19 112 ASP A O 1
ATOM 842 N N . GLY A 1 113 ? -11.813 -0.550 -0.324 1.00 75.12 113 GLY A N 1
ATOM 843 C CA . GLY A 1 113 ? -11.498 -1.234 0.934 1.00 75.12 113 GLY A CA 1
ATOM 844 C C . GLY A 1 113 ? -12.428 -2.416 1.243 1.00 75.12 113 GLY A C 1
ATOM 845 O O . GLY A 1 113 ? -12.035 -3.328 1.974 1.00 75.12 113 GLY A O 1
ATOM 846 N N . ALA A 1 114 ? -13.635 -2.427 0.672 1.00 66.06 114 ALA A N 1
ATOM 847 C CA . ALA A 1 114 ? -14.616 -3.500 0.796 1.00 66.06 114 ALA A CA 1
ATOM 848 C C . ALA A 1 114 ? -14.503 -4.564 -0.318 1.00 66.06 114 ALA A C 1
ATOM 850 O O . ALA A 1 114 ? -14.898 -5.710 -0.091 1.00 66.06 114 ALA A O 1
ATOM 851 N N . ASN A 1 115 ? -13.964 -4.220 -1.499 1.00 63.44 115 ASN A N 1
ATOM 852 C CA . ASN A 1 115 ? -13.782 -5.133 -2.645 1.00 63.44 115 ASN A CA 1
ATOM 853 C C . ASN A 1 115 ? -12.457 -4.864 -3.415 1.00 63.44 115 ASN A C 1
ATOM 855 O O . ASN A 1 115 ? -12.497 -4.288 -4.509 1.00 63.44 115 ASN A O 1
ATOM 859 N N . PRO A 1 116 ? -11.292 -5.263 -2.869 1.00 57.59 116 PRO A N 1
ATOM 860 C CA . PRO A 1 116 ? -9.973 -5.027 -3.478 1.00 57.59 116 PRO A CA 1
ATOM 861 C C . PRO A 1 116 ? -9.660 -5.842 -4.753 1.00 57.59 116 PRO A C 1
ATOM 863 O O . PRO A 1 116 ? -10.212 -6.954 -4.927 1.00 57.59 116 PRO A O 1
#

Radius of gyration: 31.64 Å; Cα contacts (8 Å, |Δi|>4): 174; chains: 1; bounding box: 47×78×75 Å

Solvent-accessible surface area (backbone atoms only — not comparable to full-atom values): 7578 Å² total; per-residue (Å²): 135,86,87,81,86,89,83,85,86,91,84,84,81,89,88,78,94,76,88,73,72,84,75,78,78,73,78,70,85,72,82,73,76,77,70,84,69,85,66,74,46,62,60,62,48,72,48,42,25,56,60,80,34,61,33,34,33,42,32,25,34,68,90,80,65,47,75,75,51,75,48,63,90,53,61,84,86,45,33,48,19,32,45,62,51,74,46,61,83,88,72,90,49,46,44,23,43,38,38,31,46,64,41,86,69,91,48,74,50,76,36,50,52,89,66,112

Sequence (116 aa):
MFPSLRGLYIWDRILAAGRGRPSRVFARPILDRLEERLSPAANLFAIGSPAGSAPLISLFDSDTGAQVDQIRPFQPSYTGGVNVTLADLDRDGSPEIIASAASGSPNVVVFDGANP